Protein AF-A0AAW0GJ05-F1 (afdb_monomer)

Mean predicted aligned error: 5.1 Å

Nearest PDB structures (foldseek):
  8e0m-assembly1_A  TM=4.538E-01  e=3.856E-01  synthetic construct
  8fbj-assembly1_A  TM=3.863E-01  e=5.704E-01  synthetic construct

Sequence (154 aa):
MPTAAQSFKSAYMAFCKNDYDKSLDLYQKCIKKLVKDERLTQGLPAISPSDEIPQELLGVAFHQLTSFFRDGTYSQESAPDAYKLINSFRPGGNKEYPRFTTPEQQLLLKAIQINAGLTLGLIAWDKKDRATAAKRYKEVIDLACYSCTMGHRR

pLDDT: mean 89.86, std 13.52, range [37.06, 98.25]

Radius of gyration: 15.53 Å; Cα contacts (8 Å, |Δi|>4): 169; chains: 1; bounding box: 37×37×33 Å

Organism: NCBI:txid2478898

Solvent-accessible surface area (backbone atoms only — not comparable to full-atom values): 8518 Å² total; per-residue (Å²): 131,81,51,38,67,56,26,40,56,52,12,54,57,26,44,79,69,70,36,51,70,61,15,50,53,25,26,51,50,17,47,54,38,29,75,70,80,47,69,63,77,37,63,53,73,97,81,70,94,61,86,89,50,71,57,26,39,49,55,44,40,48,51,58,55,47,44,42,46,73,75,62,79,38,47,62,85,80,34,47,68,61,43,52,55,42,58,63,40,27,56,95,51,94,67,82,63,87,86,49,75,48,74,68,43,43,50,51,50,50,54,48,17,38,54,25,14,48,46,54,14,49,56,27,42,77,72,66,37,54,68,59,13,52,51,27,45,48,44,30,50,55,56,52,57,63,55,60,68,61,74,74,74,125

Structure (mmCIF, N/CA/C/O backbone):
data_AF-A0AAW0GJ05-F1
#
_entry.id   AF-A0AAW0GJ05-F1
#
loop_
_atom_site.group_PDB
_atom_site.id
_atom_site.type_symbol
_atom_site.label_atom_id
_atom_site.label_alt_id
_atom_site.label_comp_id
_atom_site.label_asym_id
_atom_site.label_entity_id
_atom_site.label_seq_id
_atom_site.pdbx_PDB_ins_code
_atom_site.Cartn_x
_atom_site.Cartn_y
_atom_site.Cartn_z
_atom_site.occupancy
_atom_site.B_iso_or_equiv
_atom_site.auth_seq_id
_atom_site.auth_comp_id
_atom_site.auth_asym_id
_atom_site.auth_atom_id
_atom_site.pdbx_PDB_model_num
ATOM 1 N N . MET A 1 1 ? 2.467 17.975 11.741 1.00 67.56 1 MET A N 1
ATOM 2 C CA . MET A 1 1 ? 2.327 17.165 10.507 1.00 67.56 1 MET A CA 1
ATOM 3 C C . MET A 1 1 ? 0.893 17.285 10.019 1.00 67.56 1 MET A C 1
ATOM 5 O O . MET A 1 1 ? 0.027 17.363 10.884 1.00 67.56 1 MET A O 1
ATOM 9 N N . PRO A 1 2 ? 0.640 17.314 8.699 1.00 86.25 2 PRO A N 1
ATOM 10 C CA . PRO A 1 2 ? -0.722 17.273 8.168 1.00 86.25 2 PRO A CA 1
ATOM 11 C C . PRO A 1 2 ? -1.448 15.988 8.599 1.00 86.25 2 PRO A C 1
ATOM 13 O O . PRO A 1 2 ? -0.799 14.971 8.865 1.00 86.25 2 PRO A O 1
ATOM 16 N N . THR A 1 3 ? -2.777 16.044 8.676 1.00 94.44 3 THR A N 1
ATOM 17 C CA . THR A 1 3 ? -3.619 14.859 8.909 1.00 94.44 3 THR A CA 1
ATOM 18 C C . THR A 1 3 ? -3.629 13.952 7.682 1.00 94.44 3 THR A C 1
ATOM 20 O O . THR A 1 3 ? -3.326 14.397 6.568 1.00 94.44 3 THR A O 1
ATOM 23 N N . ALA A 1 4 ? -4.028 12.689 7.839 1.00 95.00 4 ALA A N 1
ATOM 24 C CA . ALA A 1 4 ? -4.132 11.781 6.701 1.00 95.00 4 ALA A CA 1
ATOM 25 C C . ALA A 1 4 ? -5.109 12.302 5.633 1.00 95.00 4 ALA A C 1
ATOM 27 O O . ALA A 1 4 ? -4.808 12.221 4.441 1.00 95.00 4 ALA A O 1
ATOM 28 N N . ALA A 1 5 ? -6.228 12.908 6.042 1.00 93.62 5 ALA A N 1
ATOM 29 C CA . ALA A 1 5 ? -7.188 13.535 5.134 1.00 93.62 5 ALA A CA 1
ATOM 30 C C . ALA A 1 5 ? -6.584 14.717 4.352 1.00 93.62 5 ALA A C 1
ATOM 32 O O . ALA A 1 5 ? -6.822 14.857 3.150 1.00 93.62 5 ALA A O 1
ATOM 33 N N . GLN A 1 6 ? -5.757 15.549 4.997 1.00 94.25 6 GLN A N 1
ATOM 34 C CA . GLN A 1 6 ? -5.043 16.636 4.318 1.00 94.25 6 GLN A CA 1
ATOM 35 C C . GLN A 1 6 ? -4.027 16.092 3.305 1.00 94.25 6 GLN A C 1
ATOM 37 O O . GLN A 1 6 ? -3.949 16.597 2.180 1.00 94.25 6 GLN A O 1
ATOM 42 N N . SER A 1 7 ? -3.282 15.043 3.672 1.00 95.94 7 SER A N 1
ATOM 43 C CA . SER A 1 7 ? -2.371 1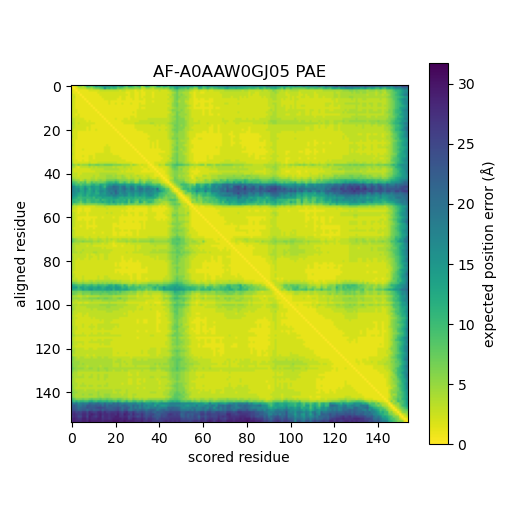4.352 2.753 1.00 95.94 7 SER A CA 1
ATOM 44 C C . SER A 1 7 ? -3.115 13.763 1.557 1.00 95.94 7 SER A C 1
ATOM 46 O O . SER A 1 7 ? -2.680 13.978 0.432 1.00 95.94 7 SER A O 1
ATOM 48 N N . PHE A 1 8 ? -4.260 13.111 1.770 1.00 95.19 8 PHE A N 1
ATOM 49 C CA . PHE A 1 8 ? -5.081 12.548 0.696 1.00 95.19 8 PHE A CA 1
ATOM 50 C C . PHE A 1 8 ? -5.586 13.613 -0.280 1.00 95.19 8 PHE A C 1
ATOM 52 O O . PHE A 1 8 ? -5.402 13.480 -1.487 1.00 95.19 8 PHE A O 1
ATOM 59 N N . LYS A 1 9 ? -6.168 14.709 0.229 1.00 94.31 9 LYS A N 1
ATOM 60 C CA . LYS A 1 9 ? -6.639 15.814 -0.621 1.00 94.31 9 LYS A CA 1
ATOM 61 C C . LYS A 1 9 ? -5.493 16.400 -1.447 1.00 94.31 9 LYS A C 1
ATOM 63 O O . LYS A 1 9 ? -5.657 16.682 -2.629 1.00 94.31 9 LYS A O 1
ATOM 68 N N . SER A 1 10 ? -4.325 16.561 -0.830 1.00 95.69 10 SER A N 1
ATOM 69 C CA . SER A 1 10 ? -3.139 17.094 -1.503 1.00 95.69 10 SER A CA 1
ATOM 70 C C . SER A 1 10 ? -2.591 16.124 -2.553 1.00 95.69 10 SER A C 1
ATOM 72 O O . SER A 1 10 ? -2.159 16.575 -3.609 1.00 95.69 10 SER A O 1
ATOM 74 N N . ALA A 1 11 ? -2.640 14.814 -2.280 1.00 96.38 11 ALA A N 1
ATOM 75 C CA . ALA A 1 11 ? -2.257 13.765 -3.222 1.00 96.38 11 ALA A CA 1
ATOM 76 C C . ALA A 1 11 ? -3.147 13.812 -4.466 1.00 96.38 11 ALA A C 1
ATOM 78 O O . ALA A 1 11 ? -2.643 13.947 -5.573 1.00 96.38 11 ALA A O 1
ATOM 79 N N . TYR A 1 12 ? -4.469 13.836 -4.272 1.00 93.81 12 TYR A N 1
ATOM 80 C CA . TYR A 1 12 ? -5.428 13.929 -5.370 1.00 93.81 12 TYR A CA 1
ATOM 81 C C . TYR A 1 12 ? -5.223 15.192 -6.220 1.00 93.81 12 TYR A C 1
ATOM 83 O O . TYR A 1 12 ? -5.198 15.131 -7.444 1.00 93.81 12 TYR A O 1
ATOM 91 N N . MET A 1 13 ? -4.983 16.345 -5.587 1.00 95.44 13 MET A N 1
ATOM 92 C CA . MET A 1 13 ? -4.680 17.579 -6.321 1.00 95.44 13 MET A CA 1
ATOM 93 C C . MET A 1 13 ? -3.358 17.512 -7.099 1.00 95.44 13 MET A C 1
ATOM 95 O O . MET A 1 13 ? -3.247 18.156 -8.139 1.00 95.44 13 MET A O 1
ATOM 99 N N . ALA A 1 14 ? -2.353 16.786 -6.599 1.00 97.00 14 ALA A N 1
ATOM 100 C CA . ALA A 1 14 ? -1.106 16.548 -7.324 1.00 97.00 14 ALA A CA 1
ATOM 101 C C . ALA A 1 14 ? -1.337 15.607 -8.517 1.00 97.00 14 ALA A C 1
ATOM 103 O O . ALA A 1 14 ? -0.897 15.918 -9.622 1.00 97.00 14 ALA A O 1
ATOM 104 N N . PHE A 1 15 ? -2.120 14.540 -8.326 1.00 94.81 15 PHE A N 1
ATOM 105 C CA . PHE A 1 15 ? -2.542 13.635 -9.395 1.00 94.81 15 PHE A CA 1
ATOM 106 C C . PHE A 1 15 ? -3.246 14.381 -10.535 1.00 94.81 15 PHE A C 1
ATOM 108 O O . PHE A 1 15 ? -2.825 14.272 -11.681 1.00 94.81 15 PHE A O 1
ATOM 115 N N . CYS A 1 16 ? -4.235 15.232 -10.232 1.00 94.06 16 CYS A N 1
ATOM 116 C CA . CYS A 1 16 ? -4.933 16.044 -11.239 1.00 94.06 16 CYS A CA 1
ATOM 117 C C . CYS A 1 16 ? -4.020 17.032 -11.990 1.00 94.06 16 CYS A C 1
ATOM 119 O O . CYS A 1 16 ? -4.404 17.554 -13.033 1.00 94.06 16 CYS A O 1
ATOM 121 N N . LYS A 1 17 ? -2.829 17.325 -11.455 1.00 97.31 17 LYS A N 1
ATOM 122 C CA . LYS A 1 17 ? -1.806 18.171 -12.088 1.00 97.31 17 LYS A CA 1
ATOM 123 C C . LYS A 1 17 ? -0.727 17.359 -12.811 1.00 97.31 17 LYS A C 1
ATOM 125 O O . LYS A 1 17 ? 0.250 17.950 -13.262 1.00 97.31 17 LYS A O 1
ATOM 130 N N . ASN A 1 18 ? -0.889 16.039 -12.910 1.00 96.25 18 ASN A N 1
ATOM 131 C CA . ASN A 1 18 ? 0.101 15.089 -13.424 1.00 96.25 18 ASN A CA 1
ATOM 132 C C . ASN A 1 18 ? 1.430 15.084 -12.641 1.00 96.25 18 ASN A C 1
ATOM 134 O O . ASN A 1 18 ? 2.451 14.626 -13.146 1.00 96.25 18 ASN A O 1
ATOM 138 N N . ASP A 1 19 ? 1.428 15.573 -11.396 1.00 97.94 19 ASP A N 1
ATOM 139 C CA . ASP A 1 19 ? 2.575 15.508 -10.485 1.00 97.94 19 ASP A CA 1
ATOM 140 C C . ASP A 1 19 ? 2.523 14.179 -9.715 1.00 97.94 19 ASP A C 1
ATOM 142 O O . ASP A 1 19 ? 2.132 14.104 -8.542 1.00 97.94 19 ASP A O 1
ATOM 146 N N . TYR A 1 20 ? 2.820 13.095 -10.436 1.00 97.44 20 TYR A N 1
ATOM 147 C CA . TYR A 1 20 ? 2.657 11.731 -9.937 1.00 97.44 20 TYR A CA 1
ATOM 148 C C . TYR A 1 20 ? 3.628 11.392 -8.808 1.00 97.44 20 TYR A C 1
ATOM 150 O O . TYR A 1 20 ? 3.218 10.726 -7.858 1.00 97.44 20 TYR A O 1
ATOM 158 N N . ASP A 1 21 ? 4.856 11.917 -8.833 1.00 97.81 21 ASP A N 1
ATOM 159 C CA . ASP A 1 21 ? 5.847 11.662 -7.782 1.00 97.81 21 ASP A CA 1
ATOM 160 C C . ASP A 1 21 ? 5.371 12.225 -6.443 1.00 97.81 21 ASP A C 1
ATOM 162 O O . ASP A 1 21 ? 5.361 11.538 -5.413 1.00 97.81 21 ASP A O 1
ATOM 166 N N . LYS A 1 22 ? 4.885 13.470 -6.461 1.00 98.00 22 LYS A N 1
ATOM 167 C CA . LYS A 1 22 ? 4.305 14.102 -5.279 1.00 98.00 22 LYS A CA 1
ATOM 168 C C . LYS A 1 22 ? 3.023 13.410 -4.842 1.00 98.00 22 LYS A C 1
ATOM 170 O O . LYS A 1 22 ? 2.803 13.235 -3.642 1.00 98.00 22 LYS A O 1
ATOM 175 N N . SER A 1 23 ? 2.173 13.020 -5.790 1.00 97.94 23 SER A N 1
ATOM 176 C CA . SER A 1 23 ? 0.952 12.272 -5.494 1.00 97.94 23 SER A CA 1
ATOM 177 C C . SER A 1 23 ? 1.269 10.960 -4.769 1.00 97.94 23 SER A C 1
ATOM 179 O O . SER A 1 23 ? 0.692 10.673 -3.718 1.00 97.94 23 SER A O 1
ATOM 181 N N . LEU A 1 24 ? 2.234 10.192 -5.280 1.00 98.00 24 LEU A N 1
ATOM 182 C CA . LEU A 1 24 ? 2.665 8.914 -4.725 1.00 98.00 24 LEU A CA 1
ATOM 183 C C . LEU A 1 24 ? 3.227 9.069 -3.303 1.00 98.00 24 LEU A C 1
ATOM 185 O O . LEU A 1 24 ? 2.847 8.320 -2.399 1.00 98.00 24 LEU A O 1
ATOM 189 N N . ASP A 1 25 ? 4.100 10.054 -3.074 1.00 98.06 25 ASP A N 1
ATOM 190 C CA . ASP A 1 25 ? 4.633 10.367 -1.741 1.00 98.06 25 ASP A CA 1
ATOM 191 C C . ASP A 1 25 ? 3.517 10.739 -0.747 1.00 98.06 25 ASP A C 1
ATOM 193 O O . ASP A 1 25 ? 3.472 10.239 0.384 1.00 98.06 25 ASP A O 1
ATOM 197 N N . LEU A 1 26 ? 2.559 11.566 -1.170 1.00 98.25 26 LEU A N 1
ATOM 198 C CA . LEU A 1 26 ? 1.455 12.000 -0.315 1.00 98.25 26 LEU A CA 1
ATOM 199 C C . LEU A 1 26 ? 0.481 10.862 0.023 1.00 98.25 26 LEU A C 1
ATOM 201 O O . LEU A 1 26 ? 0.035 10.782 1.173 1.00 98.25 26 LEU A O 1
ATOM 205 N N . TYR A 1 27 ? 0.200 9.942 -0.906 1.00 98.00 27 TYR A N 1
ATOM 206 C CA . TYR A 1 27 ? -0.585 8.740 -0.598 1.00 98.00 27 TYR A CA 1
ATOM 207 C C . TYR A 1 27 ? 0.133 7.829 0.404 1.00 98.00 27 TYR A C 1
ATOM 209 O O . TYR A 1 27 ? -0.487 7.368 1.366 1.00 98.00 27 TYR A O 1
ATOM 217 N N . GLN A 1 28 ? 1.451 7.630 0.271 1.00 98.12 28 GLN A N 1
ATOM 218 C CA . GLN A 1 28 ? 2.224 6.879 1.268 1.00 98.12 28 GLN A CA 1
ATOM 219 C C . GLN A 1 28 ? 2.147 7.526 2.655 1.00 98.12 28 GLN A C 1
ATOM 221 O O . GLN A 1 28 ? 1.969 6.825 3.653 1.00 98.12 28 GLN A O 1
ATOM 226 N N . LYS A 1 29 ? 2.273 8.857 2.735 1.00 97.44 29 LYS A N 1
ATOM 227 C CA . LYS A 1 29 ? 2.153 9.610 3.994 1.00 97.44 29 LYS A CA 1
ATOM 228 C C . LYS A 1 29 ? 0.766 9.451 4.611 1.00 97.44 29 LYS A C 1
ATOM 230 O O . LYS A 1 29 ? 0.681 9.172 5.805 1.00 97.44 29 LYS A O 1
ATOM 235 N N . CYS A 1 30 ? -0.291 9.548 3.803 1.00 97.06 30 CYS A N 1
ATOM 236 C CA . CYS A 1 30 ? -1.673 9.317 4.225 1.00 97.06 30 CYS A CA 1
ATOM 237 C C . CYS A 1 30 ? -1.839 7.932 4.874 1.00 97.06 30 CYS A C 1
ATOM 239 O O . CYS A 1 30 ? -2.249 7.834 6.031 1.00 97.06 30 CYS A O 1
ATOM 241 N N . ILE A 1 31 ? -1.425 6.868 4.177 1.00 97.50 31 ILE A N 1
ATOM 242 C CA . ILE A 1 31 ? -1.535 5.481 4.657 1.00 97.50 31 ILE A CA 1
ATOM 243 C C . ILE A 1 31 ? -0.714 5.270 5.934 1.00 97.50 31 ILE A C 1
ATOM 245 O O . ILE A 1 31 ? -1.213 4.714 6.913 1.00 97.50 31 ILE A O 1
ATOM 249 N N . LYS A 1 32 ? 0.544 5.730 5.954 1.00 96.94 32 LYS A N 1
ATOM 250 C CA . LYS A 1 32 ? 1.431 5.594 7.121 1.00 96.94 32 LYS A CA 1
ATOM 251 C C . LYS A 1 32 ? 0.849 6.301 8.348 1.00 96.94 32 LYS A C 1
ATOM 253 O O . LYS A 1 32 ? 0.925 5.751 9.443 1.00 96.94 32 LYS A O 1
ATOM 258 N N . LYS A 1 33 ? 0.250 7.482 8.168 1.00 96.31 33 LYS A N 1
ATOM 259 C CA . LYS A 1 33 ? -0.410 8.253 9.229 1.00 96.31 33 LYS A CA 1
ATOM 260 C C . LYS A 1 33 ? -1.641 7.513 9.771 1.00 96.31 33 LYS A C 1
ATOM 262 O O . LYS A 1 33 ? -1.694 7.203 10.956 1.00 96.31 33 LYS A O 1
ATOM 267 N N . LEU A 1 34 ? -2.552 7.091 8.891 1.00 96.38 34 LEU A N 1
ATOM 268 C CA . LEU A 1 34 ? -3.722 6.271 9.243 1.00 96.38 34 LEU A CA 1
ATOM 269 C C . LEU A 1 34 ? -3.358 5.049 10.082 1.00 96.38 34 LEU A C 1
ATOM 271 O O . LEU A 1 34 ? -3.909 4.832 11.159 1.00 96.38 34 LEU A O 1
ATOM 275 N N . VAL A 1 35 ? -2.390 4.272 9.603 1.00 95.50 35 VAL A N 1
ATOM 276 C CA . VAL A 1 35 ? -1.974 3.018 10.237 1.00 95.50 35 VAL A CA 1
ATOM 277 C C . VAL A 1 35 ? -1.239 3.267 11.551 1.00 95.50 35 VAL A C 1
ATOM 279 O O . VAL A 1 35 ? -1.330 2.436 12.453 1.00 95.50 35 VAL A O 1
ATOM 282 N N . LYS A 1 36 ? -0.565 4.410 11.713 1.00 94.69 36 LYS A N 1
ATOM 283 C CA . LYS A 1 36 ? 0.185 4.739 12.928 1.00 94.69 36 LYS A CA 1
ATOM 284 C C . LYS A 1 36 ? -0.684 5.336 14.032 1.00 94.69 36 LYS A C 1
ATOM 286 O O . LYS A 1 36 ? -0.639 4.827 15.147 1.00 94.69 36 LYS A O 1
ATOM 291 N N . ASP A 1 37 ? -1.431 6.402 13.753 1.00 93.50 37 ASP A N 1
ATOM 292 C CA . ASP A 1 37 ? -1.988 7.250 14.817 1.00 93.50 37 ASP A CA 1
ATOM 293 C C . ASP A 1 37 ? -3.400 7.804 14.575 1.00 93.50 37 ASP A C 1
ATOM 295 O O . ASP A 1 37 ? -3.989 8.349 15.505 1.00 93.50 37 ASP A O 1
ATOM 299 N N . GLU A 1 38 ? -4.001 7.610 13.401 1.00 95.12 38 GLU A N 1
ATOM 300 C CA . GLU A 1 38 ? -5.369 8.084 13.132 1.00 95.12 38 GLU A CA 1
ATOM 301 C C . GLU A 1 38 ? -6.411 6.954 13.093 1.00 95.12 38 GLU A C 1
ATOM 303 O O . GLU A 1 38 ? -6.083 5.766 13.141 1.00 95.12 38 GLU A O 1
ATOM 308 N N . ARG A 1 39 ? -7.699 7.318 13.047 1.00 93.75 39 ARG A N 1
ATOM 309 C CA . ARG A 1 39 ? -8.809 6.358 12.968 1.00 93.75 39 ARG A CA 1
ATOM 310 C C . ARG A 1 39 ? -8.773 5.624 11.623 1.00 93.75 39 ARG A C 1
ATOM 312 O O . ARG A 1 39 ? -8.874 6.251 10.573 1.00 93.75 39 ARG A O 1
ATOM 319 N N . LEU A 1 40 ? -8.670 4.294 11.677 1.00 95.06 40 LEU A N 1
ATOM 320 C CA . LEU A 1 40 ? -8.550 3.423 10.499 1.00 95.06 40 LEU A CA 1
ATOM 321 C C . LEU A 1 40 ? -9.795 3.455 9.599 1.00 95.06 40 LEU A C 1
ATOM 323 O O . LEU A 1 40 ? -9.661 3.439 8.381 1.00 95.06 40 LEU A O 1
ATOM 327 N N . THR A 1 41 ? -10.981 3.552 10.202 1.00 93.25 41 THR A N 1
ATOM 328 C CA . THR A 1 41 ? -12.289 3.600 9.524 1.00 93.25 41 THR A CA 1
ATOM 329 C C . THR A 1 41 ? -12.820 5.030 9.401 1.00 93.25 41 THR A C 1
ATOM 331 O O . THR A 1 41 ? -14.023 5.269 9.448 1.00 93.25 41 THR A O 1
ATOM 334 N N . GLN A 1 42 ? -11.929 6.030 9.348 1.00 92.31 42 GLN A N 1
ATOM 335 C CA . GLN A 1 42 ? -12.379 7.395 9.082 1.00 92.31 42 GLN A CA 1
ATOM 336 C C . GLN A 1 42 ? -12.947 7.471 7.662 1.00 92.31 42 GLN A C 1
ATOM 338 O O . GLN A 1 42 ? -12.349 6.933 6.726 1.00 92.31 42 GLN A O 1
ATOM 343 N N . GLY A 1 43 ? -14.095 8.131 7.527 1.00 89.44 43 GLY A N 1
ATOM 344 C CA . GLY A 1 43 ? -14.745 8.319 6.240 1.00 89.44 43 GLY A CA 1
ATOM 345 C C . GLY A 1 43 ? -13.890 9.155 5.295 1.00 89.44 43 GLY A C 1
ATOM 346 O O . GLY A 1 43 ? -13.061 9.967 5.724 1.00 89.44 43 GLY A O 1
ATOM 347 N N . LEU A 1 44 ? -14.105 8.967 4.001 1.00 84.19 44 LEU A N 1
ATOM 348 C CA . LEU A 1 44 ? -13.584 9.862 2.989 1.00 84.19 44 LEU A CA 1
ATOM 349 C C . LEU A 1 44 ? -14.017 11.303 3.294 1.00 84.19 44 LEU A C 1
ATOM 351 O O . LEU A 1 44 ? -15.1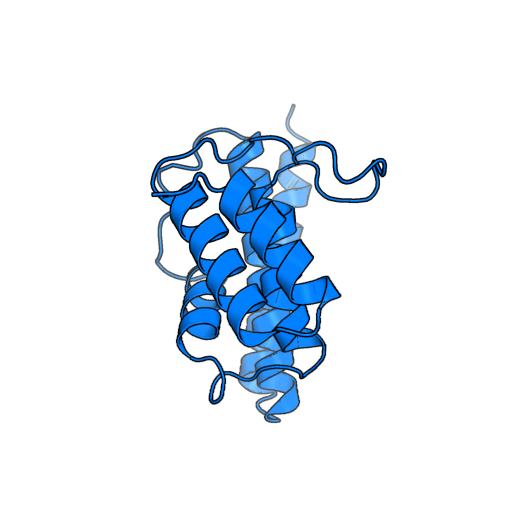81 11.551 3.617 1.00 84.19 44 LEU A O 1
ATOM 355 N N . PRO A 1 45 ? -13.113 12.287 3.160 1.00 76.06 45 PRO A N 1
ATOM 356 C CA . PRO A 1 45 ? -13.543 13.673 3.083 1.00 76.06 45 PRO A CA 1
ATOM 357 C C . PRO A 1 45 ? -14.517 13.818 1.903 1.00 76.06 45 PRO A C 1
ATOM 359 O O . PRO A 1 45 ? -14.368 13.097 0.917 1.00 76.06 45 PRO A O 1
ATOM 362 N N . ALA A 1 46 ? -15.491 14.732 2.007 1.00 69.19 46 ALA A N 1
ATOM 363 C CA . ALA A 1 46 ? -16.591 14.951 1.052 1.00 69.19 46 ALA A CA 1
ATOM 364 C C . ALA A 1 46 ? -16.112 15.418 -0.342 1.00 69.19 46 ALA A C 1
ATOM 366 O O . ALA A 1 46 ? -16.334 16.549 -0.765 1.00 69.19 46 ALA A O 1
ATOM 367 N N . ILE A 1 47 ? -15.380 14.549 -1.027 1.00 61.31 47 ILE A N 1
ATOM 368 C CA . ILE A 1 47 ? -14.777 14.729 -2.347 1.00 61.31 47 ILE A CA 1
ATOM 369 C C . ILE A 1 47 ? -15.363 13.684 -3.317 1.00 61.31 47 ILE A C 1
ATOM 371 O O . ILE A 1 47 ? -15.181 13.811 -4.521 1.00 61.31 47 ILE A O 1
ATOM 375 N N . SER A 1 48 ? -16.093 12.674 -2.822 1.00 56.22 48 SER A N 1
ATOM 376 C CA . SER A 1 48 ? -16.734 11.655 -3.657 1.00 56.22 48 SER A CA 1
ATOM 377 C C . SER A 1 48 ? -18.201 11.440 -3.266 1.00 56.22 48 SER A C 1
ATOM 379 O O . SER A 1 48 ? -18.463 11.195 -2.089 1.00 56.22 48 SER A O 1
ATOM 381 N N . PRO A 1 49 ? -19.143 11.513 -4.224 1.00 53.34 49 PRO A N 1
ATOM 382 C CA . PRO A 1 49 ? -20.562 11.247 -3.998 1.00 53.34 49 PRO A CA 1
ATOM 383 C C . PRO A 1 49 ? -20.980 9.791 -4.287 1.00 53.34 49 PRO A C 1
ATOM 385 O O . PRO A 1 49 ? -22.175 9.520 -4.311 1.00 53.34 49 PRO A O 1
ATOM 388 N N . SER A 1 50 ? -20.047 8.872 -4.575 1.00 60.22 50 SER A N 1
ATOM 389 C CA . SER A 1 50 ? -20.393 7.503 -4.993 1.00 60.22 50 SER A CA 1
ATOM 390 C C . SER A 1 50 ? -20.321 6.493 -3.845 1.00 60.22 50 SER A C 1
ATOM 392 O O . SER A 1 50 ? -19.294 6.393 -3.170 1.00 60.22 50 SER A O 1
ATOM 394 N N . ASP A 1 51 ? -21.384 5.700 -3.696 1.00 65.50 51 ASP A N 1
ATOM 395 C CA . ASP A 1 51 ? -21.457 4.532 -2.805 1.00 65.50 51 ASP A CA 1
ATOM 396 C C . ASP A 1 51 ? -20.698 3.309 -3.363 1.00 65.50 51 ASP A C 1
ATOM 398 O O . ASP A 1 51 ? -20.508 2.318 -2.663 1.00 65.50 51 ASP A O 1
ATOM 402 N N . GLU A 1 52 ? -20.232 3.364 -4.618 1.00 65.88 52 GLU A N 1
ATOM 403 C CA . GLU A 1 52 ? -19.525 2.256 -5.282 1.00 65.88 52 GLU A CA 1
ATOM 404 C C . GLU A 1 52 ? -18.042 2.165 -4.899 1.00 65.88 52 GLU A C 1
ATOM 406 O O . GLU A 1 52 ? -17.374 1.172 -5.194 1.00 65.88 52 GLU A O 1
ATOM 411 N N . ILE A 1 53 ? -17.505 3.203 -4.253 1.00 65.00 53 ILE A N 1
ATOM 412 C CA . ILE A 1 53 ? -16.126 3.213 -3.767 1.00 65.00 53 ILE A CA 1
ATOM 413 C C . ILE A 1 53 ? -16.071 2.912 -2.264 1.00 65.00 53 ILE A C 1
ATOM 415 O O . ILE A 1 53 ? -17.018 3.227 -1.539 1.00 65.00 53 ILE A O 1
ATOM 419 N N . PRO A 1 54 ? -14.954 2.343 -1.763 1.00 68.19 54 PRO A N 1
ATOM 420 C CA . PRO A 1 54 ? -14.735 2.215 -0.328 1.00 68.19 54 PRO A CA 1
ATOM 421 C C . PRO A 1 54 ? -14.951 3.559 0.366 1.00 68.19 54 PRO A C 1
ATOM 423 O O . PRO A 1 54 ? -14.421 4.575 -0.080 1.00 68.19 54 PRO A O 1
ATOM 426 N N . GLN A 1 55 ? -15.720 3.568 1.450 1.00 81.44 55 GLN A N 1
ATOM 427 C CA . GLN A 1 55 ? -16.041 4.801 2.170 1.00 81.44 55 GLN A CA 1
ATOM 428 C C . GLN A 1 55 ? -14.944 5.168 3.174 1.00 81.44 55 GLN A C 1
ATOM 430 O O . GLN A 1 55 ? -14.869 6.308 3.626 1.00 81.44 55 GLN A O 1
ATOM 435 N N . GLU A 1 56 ? -14.055 4.231 3.507 1.00 91.31 56 GLU A N 1
ATOM 436 C CA . GLU A 1 56 ? -12.925 4.454 4.395 1.00 91.31 56 GLU A CA 1
ATOM 437 C C . GLU A 1 56 ? -11.745 5.076 3.645 1.00 91.31 56 GLU A C 1
ATOM 439 O O . GLU A 1 56 ? -11.224 4.528 2.666 1.00 91.31 56 GLU A O 1
ATOM 444 N N . LEU A 1 57 ? -11.234 6.187 4.182 1.00 94.00 57 LEU A N 1
ATOM 445 C CA . LEU A 1 57 ? -10.096 6.917 3.625 1.00 94.00 57 LEU A CA 1
ATOM 446 C C . LEU A 1 57 ? -8.880 6.015 3.378 1.00 94.00 57 LEU A C 1
ATOM 448 O O . LEU A 1 57 ? -8.189 6.163 2.371 1.00 94.00 57 LEU A O 1
ATOM 452 N N . LEU A 1 58 ? -8.618 5.072 4.288 1.00 95.69 58 LEU A N 1
ATOM 453 C CA . LEU A 1 58 ? -7.505 4.135 4.159 1.00 95.69 58 LEU A CA 1
ATOM 454 C C . LEU A 1 58 ? -7.663 3.213 2.948 1.00 95.69 58 LEU A C 1
ATOM 456 O O . LEU A 1 58 ? -6.688 3.002 2.227 1.00 95.69 58 LEU A O 1
ATOM 460 N N . GLY A 1 59 ? -8.869 2.691 2.716 1.00 93.56 59 GLY A N 1
ATOM 461 C CA . GLY A 1 59 ? -9.153 1.813 1.585 1.00 93.56 59 GLY A CA 1
ATOM 462 C C . GLY A 1 59 ? -8.900 2.523 0.258 1.00 93.56 59 GLY A C 1
ATOM 463 O O . GLY A 1 59 ? -8.178 2.006 -0.596 1.00 93.56 59 GLY A O 1
ATOM 464 N N . VAL A 1 60 ? -9.403 3.751 0.118 1.00 92.75 60 VAL A N 1
ATOM 465 C CA . VAL A 1 60 ? -9.223 4.538 -1.112 1.00 92.75 60 VAL A CA 1
ATOM 466 C C . VAL A 1 60 ? -7.789 5.011 -1.295 1.00 92.75 60 VAL A C 1
ATOM 468 O O . VAL A 1 60 ? -7.253 4.891 -2.393 1.00 92.75 60 VAL A O 1
ATOM 471 N N . ALA A 1 61 ? -7.127 5.503 -0.244 1.00 95.69 61 ALA A N 1
ATOM 472 C CA . ALA A 1 61 ? -5.722 5.900 -0.334 1.00 95.69 61 ALA A CA 1
ATOM 473 C C . ALA A 1 61 ? -4.837 4.726 -0.778 1.00 95.69 61 ALA A C 1
ATOM 475 O O . ALA A 1 61 ? -3.937 4.903 -1.598 1.00 95.69 61 ALA A O 1
ATOM 476 N N . PHE A 1 62 ? -5.115 3.520 -0.273 1.00 96.69 62 PHE A N 1
ATOM 477 C CA . PHE A 1 62 ? -4.392 2.318 -0.671 1.00 96.69 62 PHE A CA 1
ATOM 478 C C . PHE A 1 62 ? -4.700 1.906 -2.113 1.00 96.69 62 PHE A C 1
ATOM 480 O O . PHE A 1 62 ? -3.776 1.601 -2.864 1.00 96.69 62 PHE A O 1
ATOM 487 N N . HIS A 1 63 ? -5.969 1.955 -2.527 1.00 93.88 63 HIS A N 1
ATOM 488 C CA . HIS A 1 63 ? -6.357 1.694 -3.913 1.00 93.88 63 HIS A CA 1
ATOM 489 C C . HIS A 1 63 ? -5.610 2.614 -4.889 1.00 93.88 63 HIS A C 1
ATOM 491 O O . HIS A 1 63 ? -4.993 2.117 -5.833 1.00 93.88 63 HIS A O 1
ATOM 497 N N . GLN A 1 64 ? -5.589 3.923 -4.611 1.00 95.06 64 GLN A N 1
ATOM 498 C CA . GLN A 1 64 ? -4.881 4.915 -5.426 1.00 95.06 64 GLN A CA 1
ATOM 499 C C . GLN A 1 64 ? -3.362 4.712 -5.411 1.00 95.06 64 GLN A C 1
ATOM 501 O O . GLN A 1 64 ? -2.708 4.847 -6.435 1.00 95.06 64 GLN A O 1
ATOM 506 N N . LEU A 1 65 ? -2.771 4.323 -4.276 1.00 97.44 65 LEU A N 1
ATOM 507 C CA . LEU A 1 65 ? -1.353 3.953 -4.241 1.00 97.44 65 LEU A CA 1
ATOM 508 C C . LEU A 1 65 ? -1.060 2.768 -5.176 1.00 97.44 65 LEU A C 1
ATOM 510 O O . LEU A 1 65 ? -0.050 2.765 -5.872 1.00 97.44 65 LEU A O 1
ATOM 514 N N . THR A 1 66 ? -1.916 1.745 -5.170 1.00 97.19 66 THR A N 1
ATOM 515 C CA . THR A 1 66 ? -1.698 0.533 -5.972 1.00 97.19 66 THR A CA 1
ATOM 516 C C . THR A 1 66 ? -1.999 0.701 -7.462 1.00 97.19 66 THR A C 1
ATOM 518 O O . THR A 1 66 ? -1.393 -0.010 -8.261 1.00 97.19 66 THR A O 1
ATOM 521 N N . SER A 1 67 ? -2.892 1.613 -7.877 1.00 95.50 67 SER A N 1
ATOM 522 C CA . SER A 1 67 ? -3.169 1.858 -9.308 1.00 95.50 67 SER A CA 1
ATOM 523 C C . SER A 1 67 ? -1.923 2.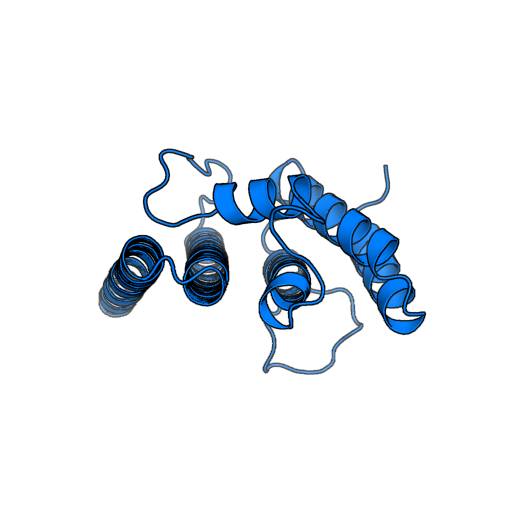327 -10.055 1.00 95.50 67 SER A C 1
ATOM 525 O O . SER A 1 67 ? -1.624 1.780 -11.106 1.00 95.50 67 SER A O 1
ATOM 527 N N . PHE A 1 68 ? -1.103 3.186 -9.444 1.00 96.69 68 PHE A N 1
ATOM 528 C CA . PHE A 1 68 ? 0.197 3.602 -9.987 1.00 96.69 68 PHE A CA 1
ATOM 529 C C . PHE A 1 68 ? 1.105 2.447 -10.433 1.00 96.69 68 PHE A C 1
ATOM 531 O O . PHE A 1 68 ? 1.864 2.597 -11.386 1.00 96.69 68 PHE A O 1
ATOM 538 N N . PHE A 1 69 ? 1.047 1.303 -9.749 1.00 97.25 69 PHE A N 1
ATOM 539 C CA . PHE A 1 69 ? 1.811 0.115 -10.130 1.00 97.25 69 PHE A CA 1
ATOM 540 C C . PHE A 1 69 ? 1.068 -0.748 -11.149 1.00 97.25 69 PHE A C 1
ATOM 542 O O . PHE A 1 69 ? 1.695 -1.311 -12.037 1.00 97.25 69 PHE A O 1
ATOM 549 N N . ARG A 1 70 ? -0.261 -0.860 -11.031 1.00 94.44 70 ARG A N 1
ATOM 550 C CA . ARG A 1 70 ? -1.079 -1.668 -11.949 1.00 94.44 70 ARG A CA 1
ATOM 551 C C . ARG A 1 70 ? -1.147 -1.082 -13.356 1.00 94.44 70 ARG A C 1
ATOM 553 O O . ARG A 1 70 ? -1.187 -1.841 -14.315 1.00 94.44 70 ARG A O 1
ATOM 560 N N . ASP A 1 71 ? -1.100 0.239 -13.461 1.00 92.56 71 ASP A N 1
ATOM 561 C CA . ASP A 1 71 ? -1.128 0.960 -14.735 1.00 92.56 71 ASP A CA 1
ATOM 562 C C . ASP A 1 71 ? 0.273 1.066 -15.370 1.00 92.56 71 ASP A C 1
ATOM 564 O O . ASP A 1 71 ? 0.433 1.621 -16.454 1.00 92.56 71 ASP A O 1
ATOM 568 N N . GLY A 1 72 ? 1.308 0.548 -14.696 1.00 91.69 72 GLY A N 1
ATOM 569 C CA . GLY A 1 72 ? 2.692 0.570 -15.172 1.00 91.69 72 GLY A CA 1
ATOM 570 C C . GLY A 1 72 ? 3.418 1.907 -14.994 1.00 91.69 72 GLY A C 1
ATOM 571 O O . GLY A 1 72 ? 4.579 2.011 -15.387 1.00 91.69 72 GLY A O 1
ATOM 572 N N . THR A 1 73 ? 2.790 2.916 -14.376 1.00 94.25 73 THR A N 1
ATOM 573 C CA . THR A 1 73 ? 3.417 4.221 -14.092 1.00 94.25 73 THR A CA 1
ATOM 574 C C . THR A 1 73 ? 4.662 4.073 -13.214 1.00 94.25 73 THR A C 1
ATOM 576 O O . THR A 1 73 ? 5.663 4.753 -13.433 1.00 94.25 73 THR A O 1
ATOM 579 N N . TYR A 1 74 ? 4.623 3.164 -12.234 1.00 96.12 74 TYR A N 1
ATOM 580 C CA . TYR A 1 74 ? 5.754 2.856 -11.362 1.00 96.12 74 TYR A CA 1
ATOM 581 C C . TYR A 1 74 ? 6.035 1.356 -11.268 1.00 96.12 74 TYR A C 1
ATOM 583 O O . TYR A 1 74 ? 5.153 0.510 -11.390 1.00 96.12 74 TYR A O 1
ATOM 591 N N . SER A 1 75 ? 7.295 1.041 -10.979 1.00 94.94 75 SER A N 1
ATOM 592 C CA . SER A 1 75 ? 7.809 -0.306 -10.746 1.00 94.94 75 SER A CA 1
ATOM 593 C C . SER A 1 75 ? 8.477 -0.390 -9.372 1.00 94.94 75 SER A C 1
ATOM 595 O O . SER A 1 75 ? 8.655 0.613 -8.675 1.00 94.94 75 SER A O 1
ATOM 597 N N . GLN A 1 76 ? 8.879 -1.596 -8.971 1.00 95.00 76 GLN A N 1
ATOM 598 C CA . GLN A 1 76 ? 9.689 -1.786 -7.765 1.00 95.00 76 GL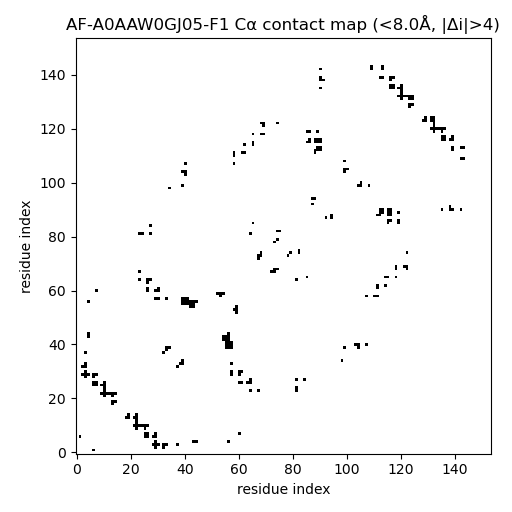N A CA 1
ATOM 599 C C . GLN A 1 76 ? 10.994 -0.975 -7.822 1.00 95.00 76 GLN A C 1
ATOM 601 O O . GLN A 1 76 ? 11.466 -0.501 -6.792 1.00 95.00 76 GLN A O 1
ATOM 606 N N . GLU A 1 77 ? 11.567 -0.830 -9.013 1.00 95.62 77 GLU A N 1
ATOM 607 C CA . GLU A 1 77 ? 12.822 -0.134 -9.263 1.00 95.62 77 GLU A CA 1
ATOM 608 C C . GLU A 1 77 ? 12.648 1.387 -9.195 1.00 95.62 77 GLU A C 1
ATOM 610 O O . GLU A 1 77 ? 13.467 2.063 -8.577 1.00 95.62 77 GLU A O 1
ATOM 615 N N . SER A 1 78 ? 11.571 1.927 -9.781 1.00 96.75 78 SER A N 1
ATOM 616 C CA . SER A 1 78 ? 11.328 3.377 -9.799 1.00 96.75 78 SER A CA 1
ATOM 617 C C . SER A 1 78 ? 10.686 3.917 -8.519 1.00 96.75 78 SER A C 1
ATOM 619 O O . SER A 1 78 ? 10.863 5.090 -8.205 1.00 96.75 78 SER A O 1
ATOM 621 N N . ALA A 1 79 ? 9.979 3.084 -7.747 1.00 97.38 79 ALA A N 1
ATOM 622 C CA . ALA A 1 79 ? 9.343 3.488 -6.492 1.00 97.38 79 ALA A CA 1
ATOM 623 C C . ALA A 1 79 ? 9.504 2.433 -5.376 1.00 97.38 79 ALA A C 1
ATOM 625 O O . ALA A 1 79 ? 8.512 1.889 -4.867 1.00 97.38 79 ALA A O 1
ATOM 626 N N . PRO A 1 80 ? 10.743 2.152 -4.930 1.00 97.31 80 PRO A N 1
ATOM 627 C CA . PRO A 1 80 ? 11.032 1.055 -4.007 1.00 97.31 80 PRO A CA 1
ATOM 628 C C . PRO A 1 80 ? 10.347 1.204 -2.646 1.00 97.31 80 PRO A C 1
ATOM 630 O O . PRO A 1 80 ? 9.952 0.207 -2.043 1.00 97.31 80 PRO A O 1
ATOM 633 N N . ASP A 1 81 ? 10.167 2.425 -2.145 1.00 98.00 81 ASP A N 1
ATOM 634 C CA . ASP A 1 81 ? 9.546 2.639 -0.835 1.00 98.00 81 ASP A CA 1
ATOM 635 C C . ASP A 1 81 ? 8.022 2.485 -0.864 1.00 98.00 81 ASP A C 1
ATOM 637 O O . ASP A 1 81 ? 7.447 1.912 0.068 1.00 98.00 81 ASP A O 1
ATOM 641 N N . ALA A 1 82 ? 7.376 2.896 -1.958 1.00 97.88 82 ALA A N 1
ATOM 642 C CA . ALA A 1 82 ? 5.965 2.606 -2.188 1.00 97.88 82 ALA A CA 1
ATOM 643 C C . ALA A 1 82 ? 5.7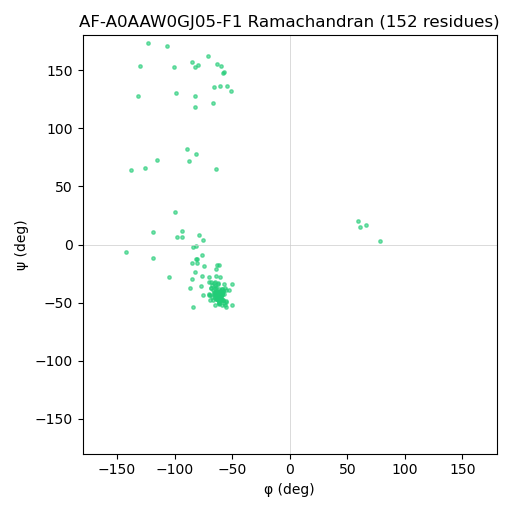50 1.095 -2.366 1.00 97.88 82 ALA A C 1
ATOM 645 O O . ALA A 1 82 ? 4.858 0.522 -1.738 1.00 97.88 82 ALA A O 1
ATOM 646 N N . TYR A 1 83 ? 6.632 0.423 -3.115 1.00 97.81 83 TYR A N 1
ATOM 647 C CA . TYR A 1 83 ? 6.610 -1.032 -3.256 1.00 97.81 83 TYR A CA 1
ATOM 648 C C . TYR A 1 83 ? 6.766 -1.749 -1.906 1.00 97.81 83 TYR A C 1
ATOM 650 O O . TYR A 1 83 ? 5.979 -2.639 -1.580 1.00 97.81 83 TYR A O 1
ATOM 658 N N . LYS A 1 84 ? 7.735 -1.344 -1.070 1.00 97.44 84 LYS A N 1
ATOM 659 C CA . LYS A 1 84 ? 7.910 -1.889 0.291 1.00 97.44 84 LYS A CA 1
ATOM 660 C C . LYS A 1 84 ? 6.659 -1.692 1.143 1.00 97.44 84 LYS A C 1
ATOM 662 O O . LYS A 1 84 ? 6.298 -2.594 1.899 1.00 97.44 84 LYS A O 1
ATOM 667 N N . LEU A 1 85 ? 5.998 -0.535 1.031 1.00 97.75 85 LEU A N 1
ATOM 668 C CA . LEU A 1 85 ? 4.753 -0.275 1.746 1.00 97.75 85 LEU A CA 1
ATOM 669 C C . LEU A 1 85 ? 3.665 -1.265 1.317 1.00 97.75 85 LEU A C 1
ATOM 671 O O . LEU A 1 85 ? 3.103 -1.919 2.194 1.00 97.75 85 LEU A O 1
ATOM 675 N N . ILE A 1 86 ? 3.433 -1.432 0.010 1.00 97.50 86 ILE A N 1
ATOM 676 C CA . ILE A 1 86 ? 2.469 -2.403 -0.540 1.00 97.50 86 ILE A CA 1
ATOM 677 C C . ILE A 1 86 ? 2.810 -3.818 -0.059 1.00 97.50 86 ILE A C 1
ATOM 679 O O . ILE A 1 86 ? 1.966 -4.494 0.526 1.00 97.50 86 ILE A O 1
ATOM 683 N N . ASN A 1 87 ? 4.067 -4.242 -0.210 1.00 96.69 87 ASN A N 1
ATOM 684 C CA . ASN A 1 87 ? 4.532 -5.563 0.215 1.00 96.69 87 ASN A CA 1
ATOM 685 C C . ASN A 1 87 ? 4.380 -5.802 1.723 1.00 96.69 87 ASN A C 1
ATOM 687 O O . ASN A 1 87 ? 4.187 -6.940 2.145 1.00 96.69 87 ASN A O 1
ATOM 691 N N . SER A 1 88 ? 4.410 -4.752 2.548 1.00 96.50 88 SER A N 1
ATOM 692 C CA . SER A 1 88 ? 4.177 -4.912 3.983 1.00 96.50 88 SER A CA 1
ATOM 693 C C . SER A 1 88 ? 2.763 -5.411 4.302 1.00 96.50 88 SER A C 1
ATOM 695 O O . SER A 1 88 ? 2.608 -6.098 5.303 1.00 96.50 88 SER A O 1
ATOM 697 N N . PHE A 1 89 ? 1.776 -5.131 3.438 1.00 96.62 89 PHE A N 1
ATOM 698 C CA . PHE A 1 89 ? 0.387 -5.604 3.540 1.00 96.62 89 PHE A CA 1
ATOM 699 C C . PHE A 1 89 ? 0.125 -6.898 2.768 1.00 96.62 89 PHE A C 1
ATOM 701 O O . PHE A 1 89 ? -1.024 -7.283 2.586 1.00 96.62 89 PHE A O 1
ATOM 708 N N . ARG A 1 90 ? 1.154 -7.594 2.288 1.00 94.62 90 ARG A N 1
ATOM 709 C CA . ARG A 1 90 ? 0.957 -8.855 1.574 1.00 94.62 90 ARG A CA 1
ATOM 710 C C . ARG A 1 90 ? 0.266 -9.897 2.476 1.00 94.62 90 ARG A C 1
ATOM 712 O O . ARG A 1 90 ? 0.699 -10.071 3.621 1.00 94.62 90 ARG A O 1
ATOM 719 N N . PRO A 1 91 ? -0.730 -10.648 1.971 1.00 90.69 91 PRO A N 1
ATOM 720 C CA . PRO A 1 91 ? -1.240 -11.818 2.676 1.00 90.69 91 PRO A CA 1
ATOM 721 C C . PRO A 1 91 ? -0.113 -12.837 2.934 1.00 90.69 91 PRO A C 1
ATOM 723 O O . PRO A 1 91 ? 0.849 -12.938 2.169 1.00 90.69 91 PRO A O 1
ATOM 726 N N . GLY A 1 92 ? -0.183 -13.567 4.049 1.00 80.81 92 GLY A N 1
ATOM 727 C CA . GLY A 1 92 ? 0.861 -14.533 4.426 1.00 80.81 92 GLY A CA 1
ATOM 728 C C . GLY A 1 92 ? 2.225 -13.906 4.760 1.00 80.81 92 GLY A C 1
ATOM 729 O O . GLY A 1 92 ? 3.251 -14.586 4.726 1.00 80.81 92 GLY A O 1
ATOM 730 N N . GLY A 1 93 ? 2.283 -12.597 5.019 1.00 79.12 93 GLY A N 1
ATOM 731 C CA . GLY A 1 93 ? 3.417 -11.977 5.703 1.00 79.12 93 GLY A CA 1
ATOM 732 C C . GLY A 1 93 ? 3.337 -12.194 7.217 1.00 79.12 93 GLY A C 1
ATOM 733 O O . GLY A 1 93 ? 2.249 -12.304 7.771 1.00 79.12 93 GLY A O 1
ATOM 734 N N . ASN A 1 94 ? 4.482 -12.174 7.903 1.00 79.25 94 ASN A N 1
ATOM 735 C CA . ASN A 1 94 ? 4.550 -12.287 9.371 1.00 79.25 94 ASN A CA 1
ATOM 736 C C . ASN A 1 94 ? 4.209 -10.971 10.096 1.00 79.25 94 ASN A C 1
ATOM 738 O O . ASN A 1 94 ? 4.446 -10.837 11.292 1.00 79.25 94 ASN A O 1
ATOM 742 N N . LYS A 1 95 ? 3.743 -9.951 9.367 1.00 89.25 95 LYS A N 1
ATOM 743 C CA . LYS A 1 95 ? 3.473 -8.638 9.942 1.00 89.25 95 LYS A CA 1
ATOM 744 C C . LYS A 1 95 ? 2.101 -8.640 10.596 1.00 89.25 95 LYS A C 1
ATOM 746 O O . LYS A 1 95 ? 1.084 -8.784 9.922 1.00 89.25 95 LYS A O 1
ATOM 751 N N . GLU A 1 96 ? 2.093 -8.409 11.898 1.00 89.25 96 GLU A N 1
ATOM 752 C CA . GLU A 1 96 ? 0.868 -8.210 12.656 1.00 89.25 96 GLU A CA 1
ATOM 753 C C . GLU A 1 96 ? 0.367 -6.766 12.555 1.00 89.25 96 GLU A C 1
ATOM 755 O O . GLU A 1 96 ? 1.126 -5.810 12.359 1.00 89.25 96 GLU A O 1
ATOM 760 N N . TYR A 1 97 ? -0.947 -6.616 12.709 1.00 92.69 97 TYR A N 1
ATOM 761 C CA . TYR A 1 97 ? -1.666 -5.353 12.584 1.00 92.69 97 TYR A CA 1
ATOM 762 C C . TYR A 1 97 ? -2.502 -5.085 13.845 1.00 92.69 97 TYR A C 1
ATOM 764 O O . TYR A 1 97 ? -3.730 -5.055 13.775 1.00 92.69 97 TYR A O 1
ATOM 772 N N . PRO A 1 98 ? -1.862 -4.862 15.010 1.00 93.12 98 PRO A N 1
ATOM 773 C CA . PRO A 1 98 ? -2.531 -4.869 16.317 1.00 93.12 98 PRO A CA 1
ATOM 774 C C . PRO A 1 98 ? -3.594 -3.777 16.496 1.00 93.12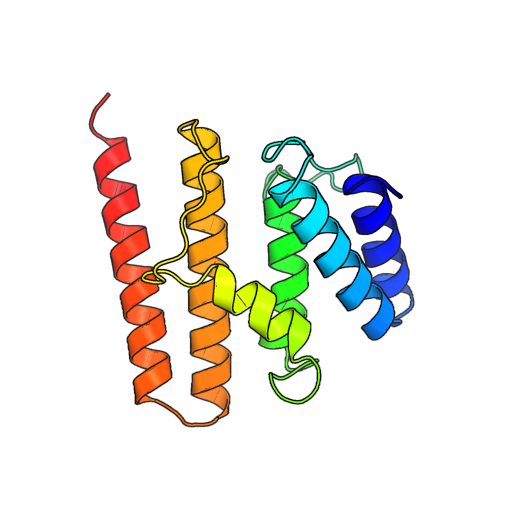 98 PRO A C 1
ATOM 776 O O . PRO A 1 98 ? -4.426 -3.875 17.389 1.00 93.12 98 PRO A O 1
ATOM 779 N N . ARG A 1 99 ? -3.592 -2.729 15.660 1.00 94.88 99 ARG A N 1
ATOM 780 C CA . ARG A 1 99 ? -4.608 -1.661 15.697 1.00 94.88 99 ARG A CA 1
ATOM 781 C C . ARG A 1 99 ? -5.919 -2.027 15.004 1.00 94.88 99 ARG A C 1
ATOM 783 O O . ARG A 1 99 ? -6.900 -1.318 15.194 1.00 94.88 99 ARG A O 1
ATOM 790 N N . PHE A 1 100 ? -5.935 -3.077 14.188 1.00 95.00 100 PHE A N 1
ATOM 791 C CA . PHE A 1 100 ? -7.136 -3.538 13.504 1.00 95.00 100 PHE A CA 1
ATOM 792 C C . PHE A 1 100 ? -7.837 -4.547 14.417 1.00 95.00 100 PHE A C 1
ATOM 794 O O . PHE A 1 100 ? -7.618 -5.743 14.307 1.00 95.00 100 PHE A O 1
ATOM 801 N N . THR A 1 101 ? -8.619 -4.083 15.383 1.00 94.12 101 THR A N 1
ATOM 802 C CA . THR A 1 101 ? -9.187 -4.939 16.439 1.00 94.12 101 THR A CA 1
ATOM 803 C C . THR A 1 101 ? -10.670 -5.229 16.245 1.00 94.12 101 THR A C 1
ATOM 805 O O . THR A 1 101 ? -11.145 -6.282 16.665 1.00 94.12 101 THR A O 1
ATOM 808 N N . THR A 1 102 ? -11.413 -4.331 15.597 1.00 93.81 102 THR A N 1
ATOM 809 C CA . THR A 1 102 ? -12.854 -4.515 15.371 1.00 93.81 102 THR A CA 1
ATOM 810 C C . THR A 1 102 ? -13.127 -5.355 14.117 1.00 93.81 102 THR A C 1
ATOM 812 O O . THR A 1 102 ? -12.294 -5.385 13.208 1.00 93.81 102 THR A O 1
ATOM 815 N N . PRO A 1 103 ? -14.304 -6.005 14.000 1.00 92.75 103 PRO A N 1
ATOM 816 C CA . PRO A 1 103 ? -14.673 -6.740 12.787 1.00 92.75 103 PRO A CA 1
ATOM 817 C C . PRO A 1 103 ? -14.620 -5.889 11.509 1.00 92.75 103 PRO A 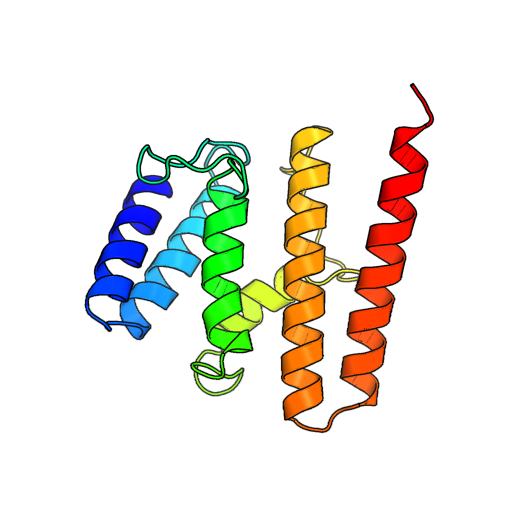C 1
ATOM 819 O O . PRO A 1 103 ? -14.143 -6.356 10.480 1.00 92.75 103 PRO A O 1
ATOM 822 N N . GLU A 1 104 ? -15.055 -4.630 11.591 1.00 90.25 104 GLU A N 1
ATOM 823 C CA . GLU A 1 104 ? -14.998 -3.656 10.492 1.00 90.25 104 GLU A CA 1
ATOM 824 C C . GLU A 1 104 ? -13.549 -3.355 10.083 1.00 90.25 104 GLU A C 1
ATOM 826 O O . GLU A 1 104 ? -13.196 -3.421 8.909 1.00 90.25 104 GLU A O 1
ATOM 831 N N . GLN A 1 105 ? -12.668 -3.109 11.057 1.00 93.50 105 GLN A N 1
ATOM 832 C CA . GLN A 1 105 ? -11.249 -2.890 10.784 1.00 93.50 105 GLN A CA 1
ATOM 833 C C . GLN A 1 105 ? -10.608 -4.141 10.176 1.00 93.50 105 GLN A C 1
ATOM 835 O O . GLN A 1 105 ? -9.863 -4.044 9.208 1.00 93.50 105 GLN A O 1
ATOM 840 N N . GLN A 1 106 ? -10.913 -5.326 10.694 1.00 93.31 106 GLN A N 1
ATOM 841 C CA . GLN A 1 106 ? -10.408 -6.586 10.149 1.00 93.31 106 GLN A CA 1
ATOM 842 C C . GLN A 1 106 ? -10.869 -6.820 8.705 1.00 93.31 106 GLN A C 1
ATOM 844 O O . GLN A 1 106 ? -10.083 -7.281 7.876 1.00 93.31 106 GLN A O 1
ATOM 849 N N . LEU A 1 107 ? -12.109 -6.454 8.372 1.00 91.50 107 LEU A N 1
ATOM 850 C CA . LEU A 1 107 ? -12.597 -6.478 6.995 1.00 91.50 107 LEU A CA 1
ATOM 851 C C . LEU A 1 107 ? -11.809 -5.507 6.102 1.00 91.50 107 LEU A C 1
ATOM 853 O O . LEU A 1 107 ? -11.328 -5.905 5.041 1.00 91.50 107 LEU A O 1
ATOM 857 N N . LEU A 1 108 ? -11.603 -4.269 6.560 1.00 93.56 108 LEU A N 1
ATOM 858 C CA . LEU A 1 108 ? -10.794 -3.271 5.857 1.00 93.56 108 LEU A CA 1
ATOM 859 C C . LEU A 1 108 ? -9.348 -3.749 5.640 1.00 93.56 108 LEU A C 1
ATOM 861 O O . LEU A 1 108 ? -8.807 -3.610 4.542 1.00 93.56 108 LEU A O 1
ATOM 865 N N . LEU A 1 109 ? -8.724 -4.358 6.654 1.00 95.00 109 LEU A N 1
ATOM 866 C CA . LEU A 1 109 ? -7.381 -4.930 6.541 1.00 95.00 109 LEU A CA 1
ATOM 867 C C . LEU A 1 109 ? -7.332 -6.003 5.456 1.00 95.00 109 LEU A C 1
ATOM 869 O O . LEU A 1 109 ? -6.449 -5.963 4.604 1.00 95.00 109 LEU A O 1
ATOM 873 N N . LYS A 1 110 ? -8.293 -6.929 5.453 1.00 93.81 110 LYS A N 1
ATOM 874 C CA . LYS A 1 110 ? -8.383 -7.982 4.437 1.00 93.81 110 LYS A CA 1
ATOM 875 C C . LYS A 1 110 ? -8.525 -7.402 3.032 1.00 93.81 110 LYS A C 1
ATOM 877 O O . LYS A 1 110 ? -7.829 -7.854 2.128 1.00 93.81 110 LYS A O 1
ATOM 882 N N . ALA A 1 111 ? -9.351 -6.372 2.845 1.00 92.81 111 ALA A N 1
ATOM 883 C CA . ALA A 1 111 ? -9.491 -5.693 1.555 1.00 92.81 111 ALA A CA 1
ATOM 884 C C . ALA A 1 111 ? -8.166 -5.058 1.084 1.00 92.81 111 ALA A C 1
ATOM 886 O O . ALA A 1 111 ? -7.775 -5.199 -0.077 1.00 92.81 111 ALA A O 1
ATOM 887 N N . ILE A 1 112 ? -7.429 -4.414 1.995 1.00 95.44 112 ILE A N 1
ATOM 888 C CA . ILE A 1 112 ? -6.093 -3.859 1.721 1.00 95.44 112 ILE A CA 1
ATOM 889 C C . ILE A 1 112 ? -5.103 -4.972 1.354 1.00 95.44 112 ILE A C 1
ATOM 891 O O . ILE A 1 112 ? -4.360 -4.838 0.382 1.00 95.44 112 ILE A O 1
ATOM 895 N N . GLN A 1 113 ? -5.111 -6.082 2.093 1.00 96.25 113 GLN A N 1
ATOM 896 C CA . GLN A 1 113 ? -4.237 -7.228 1.844 1.00 96.25 113 GLN A CA 1
ATOM 897 C C . GLN A 1 113 ? -4.532 -7.893 0.492 1.00 96.25 113 GLN A C 1
ATOM 899 O O . GLN A 1 113 ? -3.601 -8.232 -0.238 1.00 96.25 113 GLN A O 1
ATOM 904 N N . ILE A 1 114 ? -5.806 -8.023 0.114 1.00 94.88 114 ILE A N 1
ATOM 905 C CA . ILE A 1 114 ? -6.222 -8.501 -1.211 1.00 94.88 114 ILE A CA 1
ATOM 906 C C . ILE A 1 114 ? -5.652 -7.588 -2.304 1.00 94.88 114 ILE A C 1
ATOM 908 O O . ILE A 1 114 ? -4.961 -8.071 -3.202 1.00 94.88 114 ILE A O 1
ATOM 912 N N . ASN A 1 115 ? -5.856 -6.269 -2.199 1.00 94.94 115 ASN A N 1
ATOM 913 C CA . ASN A 1 115 ? -5.316 -5.307 -3.168 1.00 94.94 115 ASN A CA 1
ATOM 914 C C . ASN A 1 115 ? -3.784 -5.369 -3.258 1.00 94.94 115 ASN A C 1
ATOM 916 O O . ASN A 1 115 ? -3.224 -5.347 -4.357 1.00 94.94 115 ASN A O 1
ATOM 920 N N . ALA A 1 116 ? -3.100 -5.490 -2.118 1.00 97.12 116 ALA A N 1
ATOM 921 C CA . ALA A 1 116 ? -1.651 -5.635 -2.074 1.00 97.12 116 ALA A CA 1
ATOM 922 C C . ALA A 1 116 ? -1.192 -6.911 -2.792 1.00 97.12 116 ALA A C 1
ATOM 924 O O . ALA A 1 116 ? -0.323 -6.851 -3.658 1.00 97.12 116 ALA A O 1
ATOM 925 N N . GLY A 1 117 ? -1.794 -8.059 -2.472 1.00 97.31 117 GLY A N 1
ATOM 926 C CA . GLY A 1 117 ? -1.447 -9.344 -3.075 1.00 97.31 117 GLY A CA 1
ATOM 927 C C . GLY A 1 117 ? -1.684 -9.377 -4.587 1.00 97.31 117 GLY A C 1
ATOM 928 O O . GLY A 1 117 ? -0.800 -9.814 -5.322 1.00 97.31 117 GLY A O 1
ATOM 929 N N . LEU A 1 118 ? -2.816 -8.847 -5.065 1.00 96.75 118 LEU A N 1
ATOM 930 C CA . LEU A 1 118 ? -3.111 -8.755 -6.500 1.00 96.75 118 LEU A CA 1
ATOM 931 C C . LEU A 1 118 ? -2.097 -7.871 -7.229 1.00 96.75 118 LEU A C 1
ATOM 933 O O . LEU A 1 118 ? -1.575 -8.266 -8.270 1.00 96.75 118 LEU A O 1
ATOM 937 N N . THR A 1 119 ? -1.774 -6.711 -6.654 1.00 97.69 119 THR A N 1
ATOM 938 C CA . THR A 1 119 ? -0.799 -5.773 -7.228 1.00 97.69 119 THR A CA 1
ATOM 939 C C . THR A 1 119 ? 0.593 -6.398 -7.302 1.00 97.69 119 THR A C 1
ATOM 941 O O . THR A 1 119 ? 1.236 -6.350 -8.343 1.00 97.69 119 THR A O 1
ATOM 944 N N . LEU A 1 120 ? 1.051 -7.055 -6.232 1.00 97.69 120 LEU A N 1
ATOM 945 C CA . LEU A 1 120 ? 2.345 -7.748 -6.215 1.00 97.69 120 LEU A CA 1
ATOM 946 C C . LEU A 1 120 ? 2.381 -8.926 -7.196 1.00 97.69 120 LEU A C 1
ATOM 948 O O . LEU A 1 120 ? 3.419 -9.186 -7.802 1.00 97.69 120 LEU A O 1
ATOM 952 N N . GLY A 1 121 ? 1.260 -9.636 -7.353 1.00 97.19 121 GLY A N 1
ATOM 953 C CA . GLY A 1 121 ? 1.114 -10.692 -8.350 1.00 97.19 121 GLY A CA 1
ATOM 954 C C . GLY A 1 121 ? 1.247 -10.159 -9.775 1.00 97.19 121 GLY A C 1
ATOM 955 O O . GLY A 1 121 ? 1.984 -10.744 -10.563 1.00 97.19 121 GLY A O 1
ATOM 956 N N . LEU A 1 122 ? 0.613 -9.021 -10.075 1.00 97.06 122 LEU A N 1
ATOM 957 C CA . LEU A 1 122 ? 0.720 -8.354 -11.374 1.00 97.06 122 LEU A CA 1
ATOM 958 C C . LEU A 1 122 ? 2.146 -7.855 -11.650 1.00 97.06 122 LEU A C 1
ATOM 960 O O . LEU A 1 122 ? 2.701 -8.169 -12.694 1.00 97.06 122 LEU A O 1
ATOM 964 N N . ILE A 1 123 ? 2.796 -7.202 -10.682 1.00 96.38 123 ILE A N 1
ATOM 965 C CA . ILE A 1 123 ? 4.198 -6.768 -10.828 1.00 96.38 123 ILE A CA 1
ATOM 966 C C . ILE A 1 123 ? 5.115 -7.967 -11.135 1.00 96.38 123 ILE A C 1
ATOM 968 O O . ILE A 1 123 ? 5.996 -7.883 -11.992 1.00 96.38 123 ILE A O 1
ATOM 972 N N . ALA A 1 124 ? 4.924 -9.099 -10.449 1.00 96.69 124 ALA A N 1
ATOM 973 C CA . ALA A 1 124 ? 5.687 -10.317 -10.723 1.00 96.69 124 ALA A CA 1
ATOM 974 C C . ALA A 1 124 ? 5.369 -10.895 -12.111 1.00 96.69 124 ALA A C 1
ATOM 976 O O . ALA A 1 124 ? 6.269 -11.340 -12.828 1.00 96.69 124 ALA A O 1
ATOM 977 N N . TRP A 1 125 ? 4.096 -10.855 -12.508 1.00 95.81 125 TRP A N 1
ATOM 978 C CA . TRP A 1 125 ? 3.644 -11.281 -13.825 1.00 95.81 125 TRP A CA 1
ATOM 979 C C . TRP A 1 125 ? 4.309 -10.469 -14.942 1.00 95.81 125 TRP A C 1
ATOM 981 O O . TRP A 1 125 ? 4.806 -11.059 -15.904 1.00 95.81 125 TRP A O 1
ATOM 991 N N . ASP A 1 126 ? 4.393 -9.149 -14.802 1.00 93.81 126 ASP A N 1
ATOM 992 C CA . ASP A 1 126 ? 5.011 -8.265 -15.796 1.00 93.81 126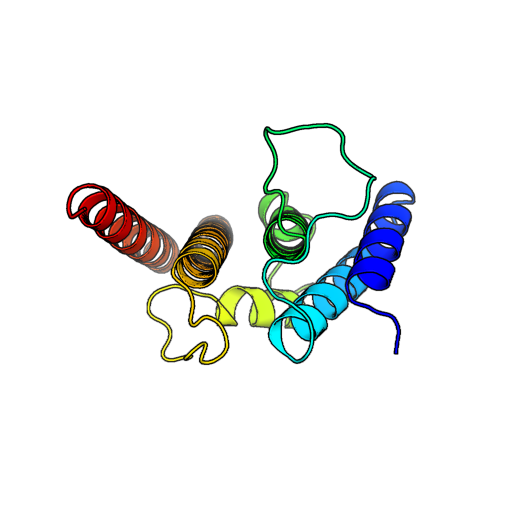 ASP A CA 1
ATOM 993 C C . ASP A 1 126 ? 6.519 -8.511 -15.922 1.00 93.81 126 ASP A C 1
ATOM 995 O O . ASP A 1 126 ? 7.076 -8.499 -17.021 1.00 93.81 126 ASP A O 1
ATOM 999 N N . LYS A 1 127 ? 7.172 -8.884 -14.815 1.00 94.38 127 LYS A N 1
ATOM 1000 C CA . LYS A 1 127 ? 8.572 -9.346 -14.792 1.00 94.38 127 LYS A CA 1
ATOM 1001 C C . LYS A 1 127 ? 8.771 -10.770 -15.323 1.00 94.38 127 LYS A C 1
ATOM 1003 O O . LYS A 1 127 ? 9.885 -11.286 -15.280 1.00 94.38 127 LYS A O 1
ATOM 1008 N N . LYS A 1 128 ? 7.714 -11.420 -15.824 1.00 96.62 128 LYS A N 1
ATOM 1009 C CA . LYS A 1 128 ? 7.695 -12.827 -16.268 1.00 96.62 128 LYS A CA 1
ATOM 1010 C C . LYS A 1 128 ? 8.023 -13.839 -15.159 1.00 96.62 128 LYS A C 1
ATOM 1012 O O . LYS A 1 128 ? 8.221 -15.017 -15.452 1.00 96.62 128 LYS A O 1
ATOM 1017 N N . ASP A 1 129 ? 7.992 -13.432 -13.890 1.00 97.62 129 ASP A N 1
ATOM 1018 C CA . ASP A 1 129 ? 8.102 -14.330 -12.740 1.00 97.62 129 ASP A CA 1
ATOM 1019 C C . ASP A 1 129 ? 6.734 -14.968 -12.447 1.00 97.62 129 ASP A C 1
ATOM 1021 O O . ASP A 1 129 ? 5.974 -14.569 -11.558 1.00 97.62 129 ASP A O 1
ATOM 1025 N N . ARG A 1 130 ? 6.399 -15.977 -13.260 1.00 97.50 130 ARG A N 1
ATOM 1026 C CA . ARG A 1 130 ? 5.122 -16.702 -13.179 1.00 97.50 130 ARG A CA 1
ATOM 1027 C C . ARG A 1 130 ? 4.947 -17.427 -11.847 1.00 97.50 130 ARG A C 1
ATOM 1029 O O . ARG A 1 130 ? 3.825 -17.506 -11.352 1.00 97.50 130 ARG A O 1
ATOM 1036 N N . ALA A 1 131 ? 6.036 -17.929 -11.264 1.00 98.12 131 ALA A N 1
ATOM 1037 C CA . ALA A 1 131 ? 5.999 -18.656 -10.001 1.00 98.12 131 ALA A CA 1
ATOM 1038 C C . ALA A 1 131 ? 5.601 -17.729 -8.847 1.00 98.12 131 ALA A C 1
ATOM 1040 O O . ALA A 1 131 ? 4.681 -18.043 -8.084 1.00 98.12 131 ALA A O 1
ATOM 1041 N N . THR A 1 132 ? 6.230 -16.553 -8.752 1.00 96.81 132 THR A N 1
ATOM 1042 C CA . THR A 1 132 ? 5.845 -15.558 -7.750 1.00 96.81 132 THR A CA 1
ATOM 1043 C C . THR A 1 132 ? 4.432 -15.046 -8.003 1.00 96.81 132 THR A C 1
ATOM 1045 O O . THR A 1 132 ? 3.655 -14.991 -7.052 1.00 96.81 132 THR A O 1
ATOM 1048 N N . ALA A 1 133 ? 4.054 -14.741 -9.250 1.00 97.94 133 ALA A N 1
ATOM 1049 C CA . ALA A 1 133 ? 2.702 -14.279 -9.574 1.00 97.94 133 ALA A CA 1
ATOM 1050 C C . ALA A 1 133 ? 1.622 -15.273 -9.108 1.00 97.94 133 ALA A C 1
ATOM 1052 O O . ALA A 1 133 ? 0.728 -14.905 -8.344 1.00 97.94 133 ALA A O 1
ATOM 1053 N N . ALA A 1 134 ? 1.758 -16.553 -9.478 1.00 97.94 134 ALA A N 1
ATOM 1054 C CA . ALA A 1 134 ? 0.834 -17.611 -9.075 1.00 97.94 134 ALA A CA 1
ATOM 1055 C C . ALA A 1 134 ? 0.742 -17.748 -7.548 1.00 97.94 134 ALA A C 1
ATOM 1057 O O . ALA A 1 134 ? -0.355 -17.870 -7.000 1.00 97.94 134 ALA A O 1
ATOM 1058 N N . LYS A 1 135 ? 1.880 -17.659 -6.845 1.00 96.69 135 LYS A N 1
ATOM 1059 C CA . LYS A 1 135 ? 1.906 -17.670 -5.379 1.00 96.69 135 LYS A CA 1
ATOM 1060 C C . LYS A 1 135 ? 1.101 -16.511 -4.784 1.00 96.69 135 LYS A C 1
ATOM 1062 O O . LYS A 1 135 ? 0.302 -16.746 -3.882 1.00 96.69 135 LYS A O 1
ATOM 1067 N N . ARG A 1 136 ? 1.278 -15.280 -5.282 1.00 96.88 136 ARG A N 1
ATOM 1068 C CA . ARG A 1 136 ? 0.541 -14.107 -4.773 1.00 96.88 136 ARG A CA 1
ATOM 1069 C C . ARG A 1 136 ? -0.9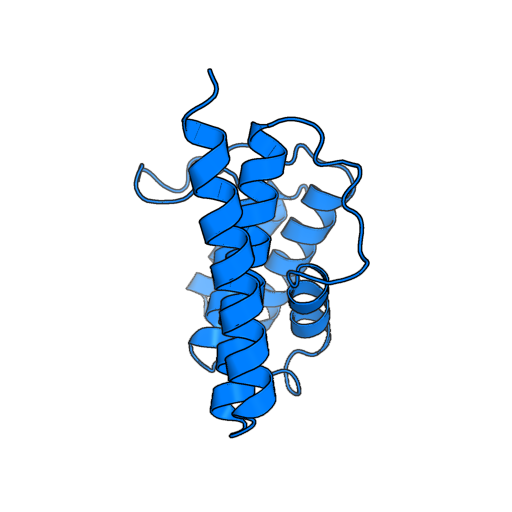54 -14.212 -5.038 1.00 96.88 136 ARG A C 1
ATOM 1071 O O . ARG A 1 136 ? -1.743 -13.918 -4.146 1.00 96.88 136 ARG A O 1
ATOM 1078 N N . TYR A 1 137 ? -1.352 -14.680 -6.218 1.00 96.44 137 TYR A N 1
ATOM 1079 C CA . TYR A 1 137 ? -2.766 -14.890 -6.522 1.00 96.44 137 TYR A CA 1
ATOM 1080 C C . TYR A 1 137 ? -3.391 -15.966 -5.638 1.00 96.44 137 TYR A C 1
ATOM 1082 O O . TYR A 1 137 ? -4.486 -15.759 -5.122 1.00 96.44 137 TYR A O 1
ATOM 1090 N N . LYS A 1 138 ? -2.679 -17.068 -5.376 1.00 95.75 138 LYS A N 1
ATOM 1091 C CA . LYS A 1 138 ? -3.152 -18.093 -4.443 1.00 95.75 138 LYS A CA 1
ATOM 1092 C C . LYS A 1 138 ? -3.348 -17.540 -3.028 1.00 95.75 138 LYS A C 1
ATOM 1094 O O . LYS A 1 138 ? -4.404 -17.752 -2.447 1.00 95.75 138 LYS A O 1
ATOM 1099 N N . GLU A 1 139 ? -2.369 -16.805 -2.501 1.00 94.75 139 GLU A N 1
ATOM 1100 C CA . GLU A 1 139 ? -2.455 -16.176 -1.173 1.00 94.75 139 GLU A CA 1
ATOM 1101 C C . GLU A 1 139 ? -3.686 -15.252 -1.049 1.00 94.75 139 GLU A C 1
ATOM 1103 O O . GLU A 1 139 ? -4.342 -15.224 -0.008 1.00 94.75 139 GLU A O 1
ATOM 1108 N N . VAL A 1 140 ? -4.029 -14.524 -2.119 1.00 95.56 140 VAL A N 1
ATOM 1109 C CA . VAL A 1 140 ? -5.236 -13.685 -2.184 1.00 95.56 140 VAL A CA 1
ATOM 1110 C C . VAL A 1 140 ? -6.516 -14.518 -2.212 1.00 95.56 140 VAL A C 1
ATOM 1112 O O . VAL A 1 140 ? -7.445 -14.215 -1.464 1.00 95.56 140 VAL A O 1
ATOM 1115 N N . ILE A 1 141 ? -6.579 -15.549 -3.060 1.00 94.12 141 ILE A N 1
ATOM 1116 C CA . ILE A 1 141 ? -7.753 -16.427 -3.179 1.00 94.12 141 ILE A CA 1
ATOM 1117 C C . ILE A 1 141 ? -8.034 -17.108 -1.840 1.00 94.12 141 ILE A C 1
ATOM 1119 O O . ILE A 1 141 ? -9.165 -17.060 -1.359 1.00 94.12 141 ILE A O 1
ATOM 1123 N N . ASP A 1 142 ? -7.001 -17.666 -1.204 1.00 92.75 142 ASP A N 1
ATOM 1124 C CA . ASP A 1 142 ? -7.126 -18.324 0.093 1.00 92.75 142 ASP A CA 1
ATOM 1125 C C . ASP A 1 142 ? -7.701 -17.325 1.128 1.00 92.75 142 ASP A C 1
ATOM 1127 O O . ASP A 1 142 ? -8.706 -17.615 1.781 1.00 92.75 142 ASP A O 1
ATOM 1131 N N . LEU A 1 143 ? -7.165 -16.096 1.209 1.00 92.12 143 LEU A N 1
ATOM 1132 C CA . LEU A 1 143 ? -7.666 -15.046 2.112 1.00 92.12 143 LEU A CA 1
ATOM 1133 C C . LEU A 1 143 ? -9.133 -14.647 1.839 1.00 92.12 143 LEU A C 1
ATOM 1135 O O . LEU A 1 143 ? -9.908 -14.437 2.782 1.00 92.12 143 LEU A O 1
ATOM 1139 N N . ALA A 1 144 ? -9.520 -14.528 0.567 1.00 88.44 144 ALA A N 1
ATOM 1140 C CA . ALA A 1 144 ? -10.876 -14.159 0.167 1.00 88.44 144 ALA A CA 1
ATOM 1141 C C . ALA A 1 144 ? -11.887 -15.263 0.522 1.00 88.44 144 ALA A C 1
ATOM 1143 O O . ALA A 1 144 ? -12.911 -14.982 1.148 1.00 88.44 144 ALA A O 1
ATOM 1144 N N . CYS A 1 145 ? -11.564 -16.527 0.233 1.00 84.12 145 CYS A N 1
ATOM 1145 C CA . CYS A 1 145 ? -12.413 -17.674 0.562 1.00 84.12 145 CYS A CA 1
ATOM 1146 C C . CYS A 1 145 ? -12.632 -17.828 2.077 1.00 84.12 145 CYS A C 1
ATOM 1148 O O . CYS A 1 145 ? -13.761 -18.061 2.513 1.00 84.12 145 CYS A O 1
ATOM 1150 N N . TYR A 1 146 ? -11.595 -17.618 2.900 1.00 68.50 146 TYR A N 1
ATOM 1151 C CA . TYR A 1 146 ? -11.731 -17.605 4.367 1.00 68.50 146 TYR A CA 1
ATOM 1152 C C . TYR A 1 146 ? -12.617 -16.467 4.892 1.00 68.50 146 TYR A C 1
ATOM 1154 O O . TYR A 1 146 ? -13.108 -16.521 6.019 1.00 68.50 146 TYR A O 1
ATOM 1162 N N . SER A 1 147 ? -12.809 -15.408 4.110 1.00 59.59 147 SER A N 1
ATOM 1163 C CA . SER A 1 147 ? -13.608 -14.255 4.522 1.00 59.59 147 SER A CA 1
ATOM 1164 C C . SER A 1 147 ? -15.102 -14.454 4.254 1.00 59.59 147 SER A C 1
ATOM 1166 O O . SER A 1 147 ? -15.914 -13.972 5.040 1.00 59.59 147 SER A O 1
ATOM 1168 N N . CYS A 1 148 ? -15.474 -15.236 3.234 1.00 54.25 148 CYS A N 1
ATOM 1169 C CA . CYS A 1 148 ? -16.869 -15.582 2.938 1.00 54.25 148 CYS A CA 1
ATOM 1170 C C . CYS A 1 148 ? -17.499 -16.527 3.977 1.00 54.25 148 CYS A C 1
ATOM 1172 O O . CYS A 1 148 ? -18.684 -16.412 4.277 1.00 54.25 148 CYS A O 1
ATOM 1174 N N . THR A 1 149 ? -16.725 -17.431 4.583 1.00 53.25 149 THR A N 1
ATOM 1175 C CA . THR A 1 149 ? -17.252 -18.422 5.545 1.00 53.25 149 THR A CA 1
ATOM 1176 C C . THR A 1 149 ? -17.593 -17.839 6.921 1.00 53.25 149 THR A C 1
ATOM 1178 O O . THR A 1 149 ? -18.379 -18.425 7.663 1.00 53.25 149 THR A O 1
ATOM 1181 N N . MET A 1 150 ? -17.068 -16.657 7.260 1.00 48.19 150 MET A N 1
ATOM 1182 C CA . MET A 1 150 ? -17.381 -15.942 8.508 1.00 48.19 150 MET A CA 1
ATOM 1183 C C . MET A 1 150 ? -18.695 -15.142 8.436 1.00 48.19 150 MET A C 1
ATOM 1185 O O . MET A 1 150 ? -19.205 -14.721 9.470 1.00 48.19 150 MET A O 1
ATOM 1189 N N . GLY A 1 151 ? -19.268 -14.952 7.241 1.00 45.00 151 GLY A N 1
ATOM 1190 C CA . GLY A 1 151 ? -20.526 -14.224 7.036 1.00 45.00 151 GLY A CA 1
ATOM 1191 C C . GLY A 1 151 ? -21.801 -15.037 7.294 1.00 45.00 151 GLY A C 1
ATOM 1192 O O . GLY A 1 151 ? -22.890 -14.500 7.138 1.00 45.00 151 GLY A O 1
ATOM 1193 N N . HIS A 1 152 ? -21.697 -16.324 7.645 1.00 37.94 152 HIS A N 1
ATOM 1194 C CA . HIS A 1 152 ? -22.846 -17.220 7.889 1.00 37.94 152 HIS A CA 1
ATOM 1195 C C . HIS A 1 152 ? -22.895 -17.787 9.317 1.00 37.94 152 HIS A C 1
ATOM 1197 O O . HIS A 1 152 ? -23.673 -18.691 9.605 1.00 37.94 152 HIS A O 1
ATOM 1203 N N . ARG A 1 153 ? -22.072 -17.261 10.233 1.00 37.06 153 ARG A N 1
ATOM 1204 C CA . ARG A 1 153 ? -22.198 -17.529 11.672 1.00 37.06 153 ARG A CA 1
ATOM 1205 C C . ARG A 1 153 ? -22.538 -16.239 12.410 1.00 37.06 153 ARG A C 1
ATOM 1207 O O . ARG A 1 153 ? -21.682 -15.665 13.081 1.00 37.06 153 ARG A O 1
ATOM 1214 N N . ARG A 1 154 ? -23.772 -15.777 12.245 1.00 39.94 154 ARG A N 1
ATOM 1215 C CA . ARG A 1 154 ? -24.468 -14.898 13.187 1.00 39.94 154 ARG A CA 1
ATOM 1216 C C . ARG A 1 154 ? -25.915 -15.336 13.266 1.00 39.94 154 ARG A C 1
ATOM 1218 O O . ARG A 1 154 ? -26.460 -15.652 12.188 1.00 39.94 154 ARG A O 1
#

Foldseek 3Di:
DDALLVLQVVLVVCVVVVVNVSNLVSLVVSLVRCLPPNPQQDAHDPPDPDPVARRRSNLVSLLVNLVCLVVPVDACVRCVPSLVVLVLLAQPDPDDRVVQDDPVSVVSSLSSNLSSLQSQLSNCVVVVVNVSNVVSVVSNVVSVVVVVVVVPPD

Secondary structure (DSSP, 8-state):
---HHHHHHHHHHHHTTT-HHHHHHHHHHHHHHHHHTS-TTPBPPTT---TTS-SBHHHHHHHHHHHHHHTTS--TTT-HHHHHHHHHT-TT-S---TT--SHHHHHHHHHHHHHHHHHHHHHHHHTT-HHHHHHHHHHHHHHHHHHHGGGG--